Protein AF-A0A815RV58-F1 (afdb_monomer_lite)

InterPro domains:
  IPR036322 WD40-repeat-containing domain superfamily [SSF50978] (71-116)
  IPR045245 Pre-mRNA 3' end processing protein Pfs2-like [PTHR22836] (3-114)

Structure (mmCIF, N/CA/C/O backbone):
data_AF-A0A815RV58-F1
#
_entry.id   AF-A0A815RV58-F1
#
loop_
_atom_site.group_PDB
_atom_site.id
_atom_site.type_symbol
_atom_site.label_atom_id
_atom_site.label_alt_id
_atom_site.label_comp_id
_atom_site.label_asym_id
_atom_site.label_entity_id
_atom_site.label_seq_id
_atom_site.pdbx_PDB_ins_code
_atom_site.Cartn_x
_atom_site.Cartn_y
_atom_site.Cartn_z
_atom_site.occupancy
_atom_site.B_iso_or_equiv
_atom_site.auth_seq_id
_atom_site.auth_comp_id
_atom_site.auth_asym_id
_atom_site.auth_atom_id
_atom_site.pdbx_PDB_model_num
ATOM 1 N N . MET A 1 1 ? 13.977 -25.723 20.926 1.00 38.91 1 MET A N 1
ATOM 2 C CA . MET A 1 1 ? 13.107 -25.438 19.761 1.00 38.91 1 MET A CA 1
ATOM 3 C C . MET A 1 1 ? 13.666 -24.239 19.011 1.00 38.91 1 MET A C 1
ATOM 5 O O . MET A 1 1 ? 13.533 -23.124 19.500 1.00 38.91 1 MET A O 1
ATOM 9 N N . LEU A 1 2 ? 14.316 -24.444 17.861 1.00 48.97 2 LEU A N 1
ATOM 10 C CA . LEU A 1 2 ? 14.633 -23.336 16.959 1.00 48.97 2 LEU A CA 1
ATOM 11 C C . LEU A 1 2 ? 13.327 -22.865 16.320 1.00 48.97 2 LEU A C 1
ATOM 13 O O . LEU A 1 2 ? 12.663 -23.615 15.609 1.00 48.97 2 LEU A O 1
ATOM 17 N N . ARG A 1 3 ? 12.930 -21.632 16.620 1.00 55.25 3 ARG A N 1
ATOM 18 C CA . ARG A 1 3 ? 11.772 -21.004 15.994 1.00 55.25 3 ARG A CA 1
ATOM 19 C C . ARG A 1 3 ? 12.202 -20.568 14.597 1.00 55.25 3 ARG A C 1
ATOM 21 O O . ARG A 1 3 ? 12.856 -19.539 14.459 1.00 55.25 3 ARG A O 1
ATOM 28 N N . THR A 1 4 ? 11.875 -21.358 13.579 1.00 56.84 4 THR A N 1
ATOM 29 C CA . THR A 1 4 ? 12.127 -20.997 12.180 1.00 56.84 4 THR A CA 1
ATOM 30 C C . THR A 1 4 ? 11.521 -19.622 11.916 1.00 56.84 4 THR A C 1
ATOM 32 O O . THR A 1 4 ? 10.330 -19.396 12.160 1.00 56.84 4 THR A O 1
ATOM 35 N N . ALA A 1 5 ? 12.345 -18.667 11.490 1.00 60.31 5 ALA A N 1
ATOM 36 C CA . ALA A 1 5 ? 11.880 -17.330 11.167 1.00 60.31 5 ALA A CA 1
ATOM 37 C C . ALA A 1 5 ? 10.968 -17.424 9.937 1.00 60.31 5 ALA A C 1
ATOM 39 O O . ALA A 1 5 ? 11.431 -17.651 8.824 1.00 60.31 5 ALA A O 1
ATOM 40 N N . MET A 1 6 ? 9.655 -17.294 10.138 1.00 67.00 6 MET A N 1
ATOM 41 C CA . MET A 1 6 ? 8.719 -17.217 9.021 1.00 67.00 6 MET A CA 1
ATOM 42 C C . MET A 1 6 ? 8.979 -15.918 8.258 1.00 67.00 6 MET A C 1
ATOM 44 O O . MET A 1 6 ? 8.742 -14.828 8.790 1.00 67.00 6 MET A O 1
ATOM 48 N N . ALA A 1 7 ? 9.454 -16.039 7.018 1.00 69.31 7 ALA A N 1
ATOM 49 C CA . ALA A 1 7 ? 9.562 -14.912 6.105 1.00 69.31 7 ALA A CA 1
ATOM 50 C C . ALA A 1 7 ? 8.170 -14.296 5.908 1.00 69.31 7 ALA A C 1
ATOM 52 O O . ALA A 1 7 ? 7.200 -14.982 5.575 1.00 69.31 7 ALA A O 1
ATOM 53 N N . ARG A 1 8 ? 8.050 -12.993 6.173 1.00 76.81 8 ARG A N 1
ATOM 54 C CA . ARG A 1 8 ? 6.785 -12.273 6.009 1.00 76.81 8 ARG A CA 1
ATOM 55 C C . ARG A 1 8 ? 6.662 -11.816 4.564 1.00 76.81 8 ARG A C 1
ATOM 57 O O . ARG A 1 8 ? 7.621 -11.303 3.997 1.00 76.81 8 ARG A O 1
ATOM 64 N N . LYS A 1 9 ? 5.467 -11.973 3.989 1.00 84.94 9 LYS A N 1
ATOM 65 C CA . LYS A 1 9 ? 5.146 -11.383 2.686 1.00 84.94 9 LYS A CA 1
ATOM 66 C C . LYS A 1 9 ? 5.318 -9.865 2.782 1.00 84.94 9 LYS A C 1
ATOM 68 O O . LYS A 1 9 ? 4.778 -9.249 3.699 1.00 84.94 9 LYS A O 1
ATOM 73 N N . THR A 1 10 ? 6.061 -9.298 1.842 1.00 90.19 10 THR A N 1
ATOM 74 C CA . THR A 1 10 ? 6.302 -7.861 1.705 1.00 90.19 10 THR A CA 1
ATOM 75 C C . THR A 1 10 ? 5.992 -7.461 0.273 1.00 90.19 10 THR A C 1
ATOM 77 O O . THR A 1 10 ? 6.240 -8.241 -0.649 1.00 90.19 10 THR A O 1
ATOM 80 N N . VAL A 1 11 ? 5.420 -6.276 0.090 1.00 90.81 11 VAL A N 1
ATOM 81 C CA . VAL A 1 11 ? 5.221 -5.683 -1.232 1.00 90.81 11 VAL A CA 1
ATOM 82 C C . VAL A 1 11 ? 6.185 -4.524 -1.336 1.00 90.81 11 VAL A C 1
ATOM 84 O O . VAL A 1 11 ? 5.999 -3.507 -0.678 1.00 90.81 11 VAL A O 1
ATOM 87 N N . ASP A 1 12 ? 7.244 -4.718 -2.114 1.00 91.56 12 ASP A N 1
ATOM 88 C CA . ASP A 1 12 ? 8.239 -3.686 -2.370 1.00 91.56 12 ASP A CA 1
ATOM 89 C C . ASP A 1 12 ? 8.028 -3.108 -3.770 1.00 91.56 12 ASP A C 1
ATOM 91 O O . ASP A 1 12 ? 8.007 -3.843 -4.758 1.00 91.56 12 ASP A O 1
ATOM 95 N N . TYR A 1 13 ? 7.856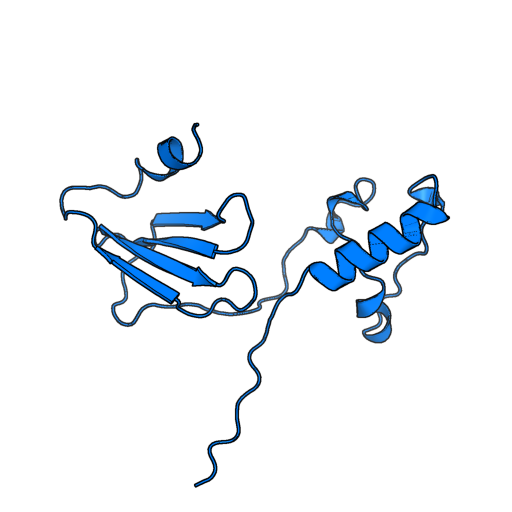 -1.791 -3.841 1.00 92.12 13 TYR A N 1
ATOM 96 C CA . TYR A 1 13 ? 7.719 -1.052 -5.092 1.00 92.12 13 TYR A CA 1
ATOM 97 C C . TYR A 1 13 ? 9.074 -0.586 -5.650 1.00 92.12 13 TYR A C 1
ATOM 99 O O . TYR A 1 13 ? 9.152 -0.223 -6.823 1.00 92.12 13 TYR A O 1
ATOM 107 N N . ASN A 1 14 ? 10.143 -0.592 -4.842 1.00 94.12 14 ASN A N 1
ATOM 108 C CA . ASN A 1 14 ? 11.483 -0.157 -5.242 1.00 94.12 14 ASN A CA 1
ATOM 109 C C . ASN A 1 14 ? 12.003 -0.852 -6.507 1.00 94.12 14 ASN A C 1
ATOM 111 O O . ASN A 1 14 ? 12.433 -0.130 -7.408 1.00 94.12 14 ASN A O 1
ATOM 115 N N . PRO A 1 15 ? 11.959 -2.197 -6.643 1.00 94.12 15 PRO A N 1
ATOM 116 C CA . PRO A 1 15 ? 12.451 -2.848 -7.856 1.00 94.12 15 PRO A CA 1
ATOM 117 C C . PRO A 1 15 ? 11.709 -2.368 -9.106 1.00 94.12 15 PRO A C 1
ATOM 119 O O . PRO A 1 15 ? 12.342 -2.139 -10.132 1.00 94.12 15 PRO A O 1
ATOM 122 N N . SER A 1 16 ? 10.400 -2.124 -9.011 1.00 92.94 16 SER A N 1
ATOM 123 C CA . SER A 1 16 ? 9.615 -1.618 -10.137 1.00 92.94 16 SER A CA 1
ATOM 124 C C . SER A 1 16 ? 10.013 -0.194 -10.527 1.00 92.94 16 SER A C 1
ATOM 126 O O . SER A 1 16 ? 10.126 0.117 -11.711 1.00 92.94 16 SER A O 1
ATOM 128 N N . ILE A 1 17 ? 10.256 0.679 -9.542 1.00 94.00 17 ILE A N 1
ATOM 129 C CA . ILE A 1 17 ? 10.721 2.051 -9.796 1.00 94.00 17 ILE A CA 1
ATOM 130 C C . ILE A 1 17 ? 12.114 2.035 -10.430 1.00 94.00 17 ILE A C 1
ATOM 132 O O . ILE A 1 17 ? 12.325 2.712 -11.432 1.00 94.00 17 ILE A O 1
ATOM 136 N N . ILE A 1 18 ? 13.046 1.244 -9.892 1.00 94.88 18 ILE A N 1
ATOM 137 C CA . ILE A 1 18 ? 14.398 1.102 -10.451 1.00 94.88 18 ILE A CA 1
ATOM 138 C C . ILE A 1 18 ? 14.308 0.619 -11.898 1.00 94.88 18 ILE A C 1
ATOM 140 O O . ILE A 1 18 ? 14.894 1.231 -12.786 1.00 94.88 18 ILE A O 1
ATOM 144 N N . ARG A 1 19 ? 13.491 -0.407 -12.158 1.00 93.00 19 ARG A N 1
ATOM 145 C CA . ARG A 1 19 ? 13.275 -0.935 -13.506 1.00 93.00 19 ARG A CA 1
ATOM 146 C C . ARG A 1 19 ? 12.742 0.120 -14.472 1.00 93.00 19 ARG A C 1
ATOM 148 O O . ARG A 1 19 ? 13.142 0.162 -15.632 1.00 93.00 19 ARG A O 1
ATOM 155 N N . HIS A 1 20 ? 11.842 0.981 -14.007 1.00 91.81 20 HIS A N 1
ATOM 156 C CA . HIS A 1 20 ? 11.331 2.088 -14.806 1.00 91.81 20 HIS A CA 1
ATOM 157 C C . HIS A 1 20 ? 12.404 3.136 -15.118 1.00 91.81 20 HIS A C 1
ATOM 159 O O . HIS A 1 20 ? 12.475 3.596 -16.254 1.00 91.81 20 HIS A O 1
ATOM 165 N N . LEU A 1 21 ? 13.257 3.471 -14.146 1.00 92.44 21 LEU A N 1
ATOM 166 C CA . LEU A 1 21 ? 14.378 4.395 -14.341 1.00 92.44 21 LEU A CA 1
ATOM 167 C C . LEU A 1 21 ? 15.445 3.827 -15.288 1.00 92.44 21 LEU A C 1
ATOM 169 O O . LEU A 1 21 ? 16.013 4.568 -16.079 1.00 92.44 21 LEU A O 1
ATOM 173 N N . GLU A 1 22 ? 15.704 2.519 -15.250 1.00 92.12 22 GLU A N 1
ATOM 174 C CA . GLU A 1 22 ? 16.574 1.855 -16.231 1.00 92.12 22 GLU A CA 1
ATOM 175 C C . GLU A 1 22 ? 15.985 1.944 -17.642 1.00 92.12 22 GLU A C 1
ATOM 177 O O . GLU A 1 22 ? 16.678 2.260 -18.609 1.00 92.12 22 GLU A O 1
ATOM 182 N N . ASN A 1 23 ? 14.684 1.674 -17.759 1.00 89.75 23 ASN A N 1
ATOM 183 C CA . ASN A 1 23 ? 13.986 1.687 -19.034 1.00 89.75 23 ASN A CA 1
ATOM 184 C C . ASN A 1 23 ? 13.901 3.097 -19.634 1.00 89.75 23 ASN A C 1
ATOM 186 O O . ASN A 1 23 ? 14.018 3.224 -20.851 1.00 89.75 23 ASN A O 1
ATOM 190 N N . SER A 1 24 ? 13.742 4.144 -18.819 1.00 86.19 24 SER A N 1
ATOM 191 C CA . SER A 1 24 ? 13.591 5.528 -19.295 1.00 86.19 24 SER A CA 1
ATOM 192 C C . SER A 1 24 ? 14.830 6.078 -20.008 1.00 86.19 24 SER A C 1
ATOM 194 O O . SER A 1 24 ? 14.720 7.038 -20.766 1.00 86.19 24 SER A O 1
ATOM 196 N N . ILE A 1 25 ? 15.997 5.450 -19.830 1.00 87.75 25 ILE A N 1
ATOM 197 C CA . ILE A 1 25 ? 17.223 5.796 -20.562 1.00 87.75 25 ILE A CA 1
ATOM 198 C C . ILE A 1 25 ? 17.069 5.484 -22.059 1.00 87.75 25 ILE A C 1
ATOM 200 O O . ILE A 1 25 ? 17.549 6.234 -22.908 1.00 87.75 25 ILE A O 1
ATOM 204 N N . CYS A 1 26 ? 16.398 4.377 -22.390 1.00 81.00 26 CYS A N 1
ATOM 205 C CA . CYS A 1 26 ? 16.321 3.851 -23.756 1.00 81.00 26 CYS A CA 1
ATOM 206 C C . CYS A 1 26 ? 14.908 3.900 -24.359 1.00 81.00 26 CYS A C 1
ATOM 208 O O . CYS A 1 26 ? 14.769 3.843 -25.579 1.00 81.00 26 CYS A O 1
ATOM 210 N N . GLN A 1 27 ? 13.865 3.989 -23.533 1.00 83.06 27 GLN A N 1
ATOM 211 C CA . GLN A 1 27 ? 12.469 4.073 -23.958 1.00 83.06 27 GLN A CA 1
ATOM 212 C C . GLN A 1 27 ? 12.032 5.534 -23.953 1.00 83.06 27 GLN A C 1
ATOM 214 O O . GLN A 1 27 ? 11.996 6.172 -22.902 1.00 83.06 27 GLN A O 1
ATOM 219 N N . ARG A 1 28 ? 11.693 6.066 -25.133 1.00 77.75 28 ARG A N 1
ATOM 220 C CA . ARG A 1 28 ? 11.189 7.440 -25.266 1.00 77.75 28 ARG A CA 1
ATOM 221 C C . ARG A 1 28 ? 9.679 7.496 -25.083 1.00 77.75 28 ARG A C 1
ATOM 223 O O . ARG A 1 28 ? 9.175 8.467 -24.533 1.00 77.75 28 ARG A O 1
ATOM 230 N N . ASN A 1 29 ? 8.976 6.452 -25.521 1.00 74.94 29 ASN A N 1
ATOM 231 C CA . ASN A 1 29 ? 7.524 6.351 -25.446 1.00 74.94 29 ASN A CA 1
ATOM 232 C C . ASN A 1 29 ? 7.075 5.003 -24.872 1.00 74.94 29 ASN A C 1
ATOM 234 O O . ASN A 1 29 ? 7.794 4.009 -24.931 1.00 74.94 29 ASN A O 1
ATOM 238 N N . LEU A 1 30 ? 5.823 4.948 -24.404 1.00 71.44 30 LEU A N 1
ATOM 239 C CA . LEU A 1 30 ? 5.182 3.722 -23.899 1.00 71.44 30 LEU A CA 1
ATOM 240 C C . LEU A 1 30 ? 5.128 2.586 -24.936 1.00 71.44 30 LEU A C 1
ATOM 242 O O . LEU A 1 30 ? 5.072 1.416 -24.572 1.00 71.44 30 LEU A O 1
ATOM 246 N N . ILE A 1 31 ? 5.165 2.933 -26.223 1.00 75.44 31 ILE A N 1
ATOM 247 C CA . ILE A 1 31 ? 5.143 1.991 -27.352 1.00 75.44 31 ILE A CA 1
ATOM 248 C C . ILE A 1 31 ? 6.480 1.240 -27.477 1.00 75.44 31 ILE A C 1
ATOM 250 O O . ILE A 1 31 ? 6.499 0.095 -27.916 1.00 75.44 31 ILE A O 1
ATOM 254 N N . ASP A 1 32 ? 7.584 1.847 -27.028 1.00 77.44 32 ASP A N 1
ATOM 255 C CA . ASP A 1 32 ? 8.917 1.225 -27.023 1.00 77.44 32 ASP A CA 1
ATOM 256 C C . ASP A 1 32 ? 9.071 0.205 -25.873 1.00 77.44 32 ASP A C 1
ATOM 258 O O . ASP A 1 32 ? 10.093 -0.480 -25.744 1.00 77.44 32 ASP A O 1
ATOM 262 N N . GLY A 1 33 ? 8.057 0.125 -25.003 1.00 76.12 33 GLY A N 1
ATOM 263 C CA . GLY A 1 33 ? 7.986 -0.783 -23.873 1.00 76.12 33 GLY A CA 1
ATOM 264 C C . GLY A 1 33 ? 7.922 -2.243 -24.311 1.00 76.12 33 GLY A C 1
ATOM 265 O O . GLY A 1 33 ? 7.155 -2.629 -25.192 1.00 76.12 33 GLY A O 1
ATOM 266 N N . ARG A 1 34 ? 8.705 -3.102 -23.652 1.00 80.25 34 ARG A N 1
ATOM 267 C CA . ARG A 1 34 ? 8.571 -4.552 -23.829 1.00 80.25 34 ARG A CA 1
ATOM 268 C C . ARG A 1 34 ? 7.301 -5.030 -23.130 1.00 80.25 34 ARG A C 1
ATOM 270 O O . ARG A 1 34 ? 7.094 -4.717 -21.961 1.00 80.25 34 ARG A O 1
ATOM 277 N N . SER A 1 35 ? 6.500 -5.831 -23.827 1.00 85.31 35 SER A N 1
ATOM 278 C CA . SER A 1 35 ? 5.339 -6.495 -23.231 1.00 85.31 35 SER A CA 1
ATOM 279 C C . SER A 1 35 ? 5.776 -7.461 -22.122 1.00 85.31 35 SER A C 1
ATOM 281 O O . SER A 1 35 ? 6.732 -8.227 -22.292 1.00 85.31 35 SER A O 1
ATOM 283 N N . LEU A 1 36 ? 5.080 -7.413 -20.985 1.00 89.00 36 LEU A N 1
ATOM 284 C CA . LEU A 1 36 ? 5.279 -8.343 -19.878 1.00 89.00 36 LEU A CA 1
ATOM 285 C C . LEU A 1 36 ? 4.629 -9.683 -20.214 1.00 89.00 36 LEU A C 1
ATOM 287 O O . LEU A 1 36 ? 3.432 -9.748 -20.484 1.00 89.00 36 LEU A O 1
ATOM 291 N N . GLN A 1 37 ? 5.417 -10.755 -20.179 1.00 93.12 37 GLN A N 1
ATOM 292 C CA . GLN A 1 37 ? 4.880 -12.099 -20.354 1.00 93.12 37 GLN A CA 1
ATOM 293 C C . GLN A 1 37 ? 4.193 -12.567 -19.064 1.00 93.12 37 GLN A C 1
ATOM 295 O O . GLN A 1 37 ? 4.652 -12.219 -17.971 1.00 93.12 37 GLN A O 1
ATOM 300 N N . PRO A 1 38 ? 3.121 -13.372 -19.163 1.00 92.25 38 PRO A N 1
ATOM 301 C CA . PRO A 1 38 ? 2.382 -13.891 -18.016 1.00 92.25 38 PRO A CA 1
ATOM 302 C C . PRO A 1 38 ? 3.125 -15.064 -17.351 1.00 92.25 38 PRO A C 1
ATOM 304 O O . PRO A 1 38 ? 2.598 -16.165 -17.225 1.00 92.25 38 PRO A O 1
ATOM 307 N N . ASP A 1 39 ? 4.365 -14.830 -16.929 1.00 94.56 39 ASP A N 1
ATOM 308 C CA . ASP A 1 39 ? 5.226 -15.805 -16.262 1.00 94.56 39 ASP A CA 1
ATOM 309 C C . ASP A 1 39 ? 5.859 -15.169 -15.011 1.00 94.56 39 ASP A C 1
ATOM 311 O O . ASP A 1 39 ? 6.171 -13.976 -14.978 1.00 94.56 39 ASP A O 1
ATOM 315 N N . VAL A 1 40 ? 6.056 -15.965 -13.956 1.00 91.44 40 VAL A N 1
ATOM 316 C CA . VAL A 1 40 ? 6.667 -15.527 -12.693 1.00 91.44 40 VAL A CA 1
ATOM 317 C C . VAL A 1 40 ? 8.069 -14.949 -12.888 1.00 91.44 40 VAL A C 1
ATOM 319 O O . VAL A 1 40 ? 8.465 -14.048 -12.149 1.00 91.44 40 VAL A O 1
ATOM 322 N N . LEU A 1 41 ? 8.804 -15.407 -13.903 1.00 93.81 41 LEU A N 1
ATOM 323 C CA . LEU A 1 41 ? 10.142 -14.905 -14.222 1.00 93.81 41 LEU A CA 1
ATOM 324 C C . LEU A 1 41 ? 10.133 -13.416 -14.604 1.00 93.81 41 LEU A C 1
ATOM 326 O O . LEU A 1 41 ? 11.120 -12.713 -14.393 1.00 93.81 41 LEU A O 1
ATOM 330 N N . TYR A 1 42 ? 9.000 -12.907 -15.092 1.00 92.75 42 TYR A N 1
ATOM 331 C CA . TYR A 1 42 ? 8.840 -11.517 -15.515 1.00 92.75 42 TYR A CA 1
ATOM 332 C C . TYR A 1 42 ? 8.466 -10.575 -14.365 1.00 92.75 42 TYR A C 1
ATOM 334 O O . TYR A 1 42 ? 8.320 -9.374 -14.587 1.00 92.75 42 TYR A O 1
ATOM 342 N N . ILE A 1 43 ? 8.387 -11.064 -13.120 1.00 91.94 43 ILE A N 1
ATOM 343 C CA . ILE A 1 43 ? 8.112 -10.218 -11.949 1.00 91.94 43 ILE A CA 1
ATOM 344 C C . ILE A 1 43 ? 9.158 -9.104 -11.772 1.00 91.94 43 ILE A C 1
ATOM 346 O O . ILE A 1 43 ? 8.825 -8.006 -11.341 1.00 91.94 43 ILE A O 1
ATOM 350 N N . LEU A 1 44 ? 10.411 -9.355 -12.168 1.00 91.31 44 LEU A N 1
ATOM 351 C CA . LEU A 1 44 ? 11.504 -8.374 -12.128 1.00 91.31 44 LEU A CA 1
ATOM 352 C C . LEU A 1 44 ? 11.383 -7.292 -13.211 1.00 91.31 44 LEU A C 1
ATOM 354 O O . LEU A 1 44 ? 12.099 -6.295 -13.180 1.00 91.31 44 LEU A O 1
ATOM 358 N N . HIS A 1 45 ? 10.508 -7.496 -14.194 1.00 91.56 45 HIS A N 1
ATOM 359 C CA . HIS A 1 45 ? 10.266 -6.549 -15.275 1.00 91.56 45 HIS A CA 1
ATOM 360 C C . HIS A 1 45 ? 9.057 -5.649 -15.022 1.00 91.56 45 HIS A C 1
ATOM 362 O O . HIS A 1 45 ? 8.821 -4.746 -15.824 1.00 91.56 45 HIS A O 1
ATOM 368 N N . LEU A 1 46 ? 8.332 -5.854 -13.916 1.00 91.56 46 LEU A N 1
ATOM 369 C CA . LEU A 1 46 ? 7.246 -4.974 -13.501 1.00 91.56 46 LEU A CA 1
ATOM 370 C C . LEU A 1 46 ? 7.733 -3.527 -13.404 1.00 91.56 46 LEU A C 1
ATOM 372 O O . LEU A 1 46 ? 8.808 -3.238 -12.888 1.00 91.56 46 LEU A O 1
ATOM 376 N N . ILE A 1 47 ? 6.897 -2.618 -13.882 1.00 91.88 47 ILE A N 1
ATOM 377 C CA . ILE A 1 47 ? 7.084 -1.169 -13.815 1.00 91.88 47 ILE A CA 1
ATOM 378 C C . ILE A 1 47 ? 5.911 -0.572 -13.023 1.00 91.88 47 ILE A C 1
ATOM 380 O O . ILE A 1 47 ? 4.875 -1.228 -12.879 1.00 91.88 47 ILE A O 1
ATOM 384 N N . PRO A 1 48 ? 6.056 0.623 -12.427 1.00 91.75 48 PRO A N 1
ATOM 385 C CA . PRO A 1 48 ? 4.996 1.198 -11.621 1.00 91.75 48 PRO A CA 1
ATOM 386 C C . PRO A 1 48 ? 3.801 1.597 -12.504 1.00 91.75 48 PRO A C 1
ATOM 388 O O . PRO A 1 48 ? 3.996 1.967 -13.661 1.00 91.75 48 PRO A O 1
ATOM 391 N N . PRO A 1 49 ? 2.580 1.628 -11.943 1.00 89.50 49 PRO A N 1
ATOM 392 C CA . PRO A 1 49 ? 1.360 2.086 -12.613 1.00 89.50 49 PRO A CA 1
ATOM 393 C C . PRO A 1 49 ? 1.477 3.375 -13.435 1.00 89.50 49 PRO A C 1
ATOM 395 O O . PRO A 1 49 ? 0.937 3.472 -14.532 1.00 89.50 49 PRO A O 1
ATOM 398 N N . HIS A 1 50 ? 2.221 4.364 -12.930 1.00 87.38 50 HIS A N 1
ATOM 399 C CA . HIS A 1 50 ? 2.425 5.643 -13.616 1.00 87.38 50 HIS A CA 1
ATOM 400 C C . HIS A 1 50 ? 3.161 5.492 -14.961 1.00 87.38 50 HIS A C 1
ATOM 402 O O . HIS A 1 50 ? 3.027 6.330 -15.845 1.00 87.38 50 HIS A O 1
ATOM 408 N N . ALA A 1 51 ? 3.930 4.419 -15.138 1.00 87.25 51 ALA A N 1
ATOM 409 C CA . ALA A 1 51 ? 4.617 4.109 -16.385 1.00 87.25 51 ALA A CA 1
ATOM 410 C C . ALA A 1 51 ? 3.744 3.318 -17.379 1.00 87.25 51 ALA A C 1
ATOM 412 O O . ALA A 1 51 ? 4.215 3.008 -18.463 1.00 87.25 51 ALA A O 1
ATOM 413 N N . LEU A 1 52 ? 2.500 2.975 -17.027 1.00 84.31 52 LEU A N 1
ATOM 414 C CA . LEU A 1 52 ? 1.581 2.139 -17.814 1.00 84.31 52 LEU A CA 1
ATOM 415 C C . LEU A 1 52 ? 0.241 2.850 -18.066 1.00 84.31 52 LEU A C 1
ATOM 417 O O . LEU A 1 52 ? -0.811 2.222 -18.108 1.00 84.31 52 LEU A O 1
ATOM 421 N N . LEU A 1 53 ? 0.251 4.174 -18.263 1.00 84.38 53 LEU A N 1
ATOM 422 C CA . LEU A 1 53 ? -0.981 4.966 -18.439 1.00 84.38 53 LEU A CA 1
ATOM 423 C C . LEU A 1 53 ? -1.853 4.516 -19.625 1.00 84.38 53 LEU A C 1
ATOM 425 O O . LEU A 1 53 ? -3.058 4.753 -19.619 1.00 84.38 53 LEU A O 1
ATOM 429 N N . SER A 1 54 ? -1.269 3.852 -20.627 1.00 85.88 54 SER A N 1
ATOM 430 C CA . SER A 1 54 ? -2.007 3.256 -21.747 1.00 85.88 54 SER A CA 1
ATOM 431 C C . SER A 1 54 ? -2.815 2.013 -21.355 1.00 85.88 54 SER A C 1
ATOM 433 O O . SER A 1 54 ? -3.769 1.675 -22.052 1.00 85.88 54 SER A O 1
ATOM 435 N N . ASN A 1 55 ? -2.450 1.338 -20.261 1.00 86.50 55 ASN A N 1
ATOM 436 C CA . ASN A 1 55 ? -3.040 0.083 -19.815 1.00 86.50 55 ASN A CA 1
ATOM 437 C C . ASN A 1 55 ? -3.446 0.138 -18.325 1.00 86.50 55 ASN A C 1
ATOM 439 O O . ASN A 1 55 ? -2.751 -0.394 -17.457 1.00 86.50 55 ASN A O 1
ATOM 443 N N . PRO A 1 56 ? -4.595 0.750 -17.986 1.00 87.06 56 PRO A N 1
ATOM 444 C CA . PRO A 1 56 ? -5.004 0.946 -16.591 1.00 87.06 56 PRO A CA 1
ATOM 445 C C . PRO A 1 56 ? -5.347 -0.358 -15.847 1.00 87.06 56 PRO A C 1
ATOM 447 O O . PRO A 1 56 ? -5.424 -0.357 -14.617 1.00 87.06 56 PRO A O 1
ATOM 450 N N . VAL A 1 57 ? -5.538 -1.477 -16.559 1.00 90.69 57 VAL A N 1
ATOM 451 C CA . VAL A 1 57 ? -5.859 -2.787 -15.957 1.00 90.69 57 VAL A CA 1
ATOM 452 C C . VAL A 1 57 ? -4.747 -3.304 -15.040 1.00 90.69 57 VAL A C 1
ATOM 454 O O . VAL A 1 57 ? -5.027 -4.068 -14.120 1.00 90.69 57 VAL A O 1
ATOM 457 N N . ASP A 1 58 ? -3.509 -2.838 -15.220 1.00 87.19 58 ASP A N 1
ATOM 458 C CA . ASP A 1 58 ? -2.366 -3.237 -14.391 1.00 87.19 58 ASP A CA 1
ATOM 459 C C . ASP A 1 58 ? -2.489 -2.744 -12.937 1.00 87.19 58 ASP A C 1
ATOM 461 O O . ASP A 1 58 ? -1.858 -3.283 -12.028 1.00 87.19 58 ASP A O 1
ATOM 465 N N . CYS A 1 59 ? -3.353 -1.754 -12.684 1.00 90.56 59 CYS A N 1
ATOM 466 C CA . CYS A 1 59 ? -3.620 -1.216 -11.346 1.00 90.56 59 CYS A CA 1
ATOM 467 C C . CYS A 1 59 ? -4.675 -2.013 -10.565 1.00 90.56 59 CYS A C 1
ATOM 469 O O . CYS A 1 59 ? -5.005 -1.664 -9.428 1.00 90.56 59 CYS A O 1
ATOM 471 N N . VAL A 1 60 ? -5.247 -3.062 -11.158 1.00 93.81 60 VAL A N 1
ATOM 472 C CA . VAL A 1 60 ? -6.330 -3.834 -10.548 1.00 93.81 60 VAL A CA 1
ATOM 473 C C . VAL A 1 60 ? -5.765 -4.778 -9.478 1.00 93.81 60 VAL A C 1
ATOM 475 O O . VAL A 1 60 ? -5.285 -5.878 -9.750 1.00 93.81 60 VAL A O 1
ATOM 478 N N . MET A 1 61 ? -5.837 -4.351 -8.214 1.00 91.19 61 MET A N 1
ATOM 479 C CA . MET A 1 61 ? -5.373 -5.129 -7.059 1.00 91.19 61 MET A CA 1
ATOM 480 C C . MET A 1 61 ? -6.362 -6.240 -6.658 1.00 91.19 61 MET A C 1
ATOM 482 O O . MET A 1 61 ? -7.175 -6.066 -5.754 1.00 91.19 61 MET A O 1
ATOM 486 N N . THR A 1 62 ? -6.262 -7.419 -7.280 1.00 94.19 62 THR A N 1
ATOM 487 C CA . THR A 1 62 ? -7.029 -8.634 -6.898 1.00 94.19 62 THR A CA 1
ATOM 488 C C . THR A 1 62 ? -6.242 -9.610 -6.023 1.00 94.19 62 THR A C 1
ATOM 490 O O . THR A 1 62 ? -6.817 -10.479 -5.366 1.00 94.19 62 THR A O 1
ATOM 493 N N . LYS A 1 63 ? -4.911 -9.479 -5.978 1.00 91.44 63 LYS A N 1
ATOM 494 C CA . LYS A 1 63 ? -4.038 -10.369 -5.208 1.00 91.44 63 LYS A CA 1
ATOM 495 C C . LYS A 1 63 ? -4.049 -9.999 -3.725 1.00 91.44 63 LYS A C 1
ATOM 497 O O . LYS A 1 63 ? -3.468 -8.997 -3.313 1.00 91.44 63 LYS A O 1
ATOM 502 N N . PHE A 1 64 ? -4.638 -10.861 -2.902 1.00 93.00 64 PHE A N 1
ATOM 503 C CA . PHE A 1 64 ? -4.602 -10.710 -1.449 1.00 93.00 64 PHE A CA 1
ATOM 504 C C . PHE A 1 64 ? -3.185 -10.923 -0.886 1.00 93.00 64 PHE A C 1
ATOM 506 O O . PHE A 1 64 ? -2.546 -11.953 -1.120 1.00 93.00 64 PHE A O 1
ATOM 513 N N . ILE A 1 65 ? -2.703 -9.954 -0.102 1.00 90.75 65 ILE A N 1
ATOM 514 C CA . ILE A 1 65 ? -1.367 -9.983 0.512 1.00 90.75 65 ILE A CA 1
ATOM 515 C C . ILE A 1 65 ? -1.453 -10.409 1.977 1.00 90.75 65 ILE A C 1
ATOM 517 O O . ILE A 1 65 ? -0.820 -11.391 2.380 1.00 90.75 65 ILE A O 1
ATOM 521 N N . ARG A 1 66 ? -2.208 -9.652 2.783 1.00 90.06 66 ARG A N 1
ATOM 522 C CA . ARG A 1 66 ? -2.232 -9.800 4.239 1.00 90.06 66 ARG A CA 1
ATOM 523 C C . ARG A 1 66 ? -3.523 -9.257 4.845 1.00 90.06 66 ARG A C 1
ATOM 525 O O . ARG A 1 66 ? -4.010 -8.212 4.436 1.00 90.06 66 ARG A O 1
ATOM 532 N N . SER A 1 67 ? -3.998 -9.936 5.887 1.00 91.50 67 SER A N 1
ATOM 533 C CA . SER A 1 67 ? -4.981 -9.397 6.828 1.00 91.50 67 SER A CA 1
ATOM 534 C C . SER A 1 67 ? -4.246 -8.846 8.049 1.00 91.50 67 SER A C 1
ATOM 536 O O . SER A 1 67 ? -3.477 -9.567 8.692 1.00 91.50 67 SER A O 1
ATOM 538 N N .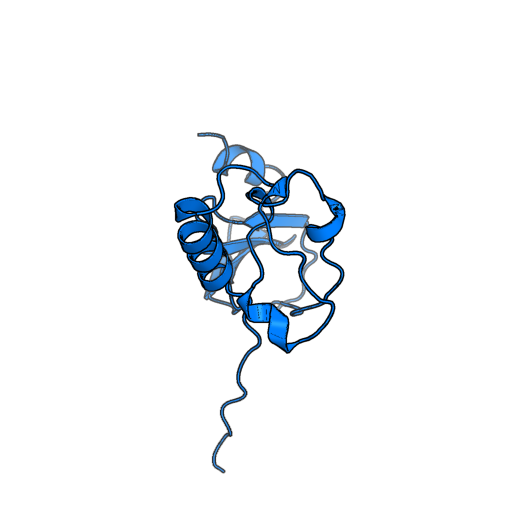 ALA A 1 68 ? -4.456 -7.568 8.353 1.00 90.00 68 ALA A N 1
ATOM 539 C CA . ALA A 1 68 ? -3.912 -6.887 9.519 1.00 90.00 68 ALA A CA 1
ATOM 540 C C . ALA A 1 68 ? -5.046 -6.618 10.515 1.00 90.00 68 ALA A C 1
ATOM 542 O O . ALA A 1 68 ? -6.081 -6.068 10.150 1.00 90.00 68 ALA A O 1
ATOM 543 N N . SER A 1 69 ? -4.874 -7.042 11.767 1.00 90.81 69 SER A N 1
ATOM 544 C CA . SER A 1 69 ? -5.896 -6.903 12.806 1.00 90.81 69 SER A CA 1
ATOM 545 C C . SER A 1 69 ? -5.268 -6.571 14.150 1.00 90.81 69 SER A C 1
ATOM 547 O O . SER A 1 69 ? -4.232 -7.138 14.507 1.00 90.81 69 SER A O 1
ATOM 549 N N . ASN A 1 70 ? -5.930 -5.707 14.913 1.00 88.25 70 ASN A N 1
ATOM 550 C CA . ASN A 1 70 ? -5.533 -5.370 16.274 1.00 88.25 70 ASN A CA 1
ATOM 551 C C . ASN A 1 70 ? -5.887 -6.474 17.273 1.00 88.25 70 ASN A C 1
ATOM 553 O O . ASN A 1 70 ? -6.714 -7.347 16.998 1.00 88.25 70 ASN A O 1
ATOM 557 N N . LYS A 1 71 ? -5.256 -6.408 18.454 1.00 86.81 71 LYS A N 1
ATOM 558 C CA . LYS A 1 71 ? -5.571 -7.295 19.586 1.00 86.81 71 LYS A CA 1
ATOM 559 C C . LYS A 1 71 ? -7.029 -7.139 20.015 1.00 86.81 71 LYS A C 1
ATOM 561 O O . LYS A 1 71 ? -7.731 -8.133 20.167 1.00 86.81 71 LYS A O 1
ATOM 566 N N . VAL A 1 72 ? -7.477 -5.896 20.177 1.00 85.88 72 VAL A N 1
ATOM 567 C CA . VAL A 1 72 ? -8.884 -5.565 20.404 1.00 85.88 72 VAL A CA 1
ATOM 568 C C . VAL A 1 72 ? -9.528 -5.330 19.045 1.00 85.88 72 VAL A C 1
ATOM 570 O O . VAL A 1 72 ? -9.047 -4.521 18.250 1.00 85.88 72 VAL A O 1
ATOM 573 N N . ARG A 1 73 ? -10.595 -6.073 18.750 1.00 85.94 73 ARG A N 1
ATOM 574 C CA . ARG A 1 73 ? -11.326 -5.920 17.493 1.00 85.94 73 ARG A CA 1
ATOM 575 C C . ARG A 1 73 ? -12.362 -4.819 17.643 1.00 85.94 73 ARG A C 1
ATOM 577 O O . ARG A 1 73 ? -13.318 -4.958 18.398 1.00 85.94 73 ARG A O 1
ATOM 584 N N . CYS A 1 74 ? -12.181 -3.761 16.869 1.00 87.19 74 CYS A N 1
ATOM 585 C CA . CYS A 1 74 ? -13.151 -2.693 16.691 1.00 87.19 74 CYS A CA 1
ATOM 586 C C . CYS A 1 74 ? -13.346 -2.459 15.187 1.00 87.19 74 CYS A C 1
ATOM 588 O O . CYS A 1 74 ? -12.399 -2.664 14.421 1.00 87.19 74 CYS A O 1
ATOM 590 N N . PRO A 1 75 ? -14.544 -2.051 14.736 1.00 89.62 75 PRO A N 1
ATOM 591 C CA . PRO A 1 75 ? -14.757 -1.694 13.341 1.00 89.62 75 PRO A CA 1
ATOM 592 C C . PRO A 1 75 ? -13.860 -0.513 12.943 1.00 89.62 75 PRO A C 1
ATOM 594 O O . PRO A 1 75 ? -13.747 0.476 13.671 1.00 89.62 75 PRO A O 1
ATOM 597 N N . ILE A 1 76 ? -13.216 -0.640 11.783 1.00 89.75 76 ILE A N 1
ATOM 598 C CA . ILE A 1 76 ? -12.373 0.397 11.181 1.00 89.75 76 ILE A CA 1
ATOM 599 C C . ILE A 1 76 ? -13.255 1.261 10.282 1.00 89.75 76 ILE A C 1
ATOM 601 O O . ILE A 1 76 ? -13.953 0.735 9.418 1.00 89.75 76 ILE A O 1
ATOM 605 N N . PHE A 1 77 ? -13.232 2.577 10.482 1.00 88.75 77 PHE A N 1
ATOM 606 C CA . PHE A 1 77 ? -14.046 3.518 9.703 1.00 88.75 77 PHE A CA 1
ATOM 607 C C . PHE A 1 77 ? -13.265 4.242 8.611 1.00 88.75 77 PHE A C 1
ATOM 609 O O . PHE A 1 77 ? -13.863 4.755 7.669 1.00 88.75 77 PHE A O 1
ATOM 616 N N . CYS A 1 78 ? -11.947 4.314 8.746 1.00 86.62 78 CYS A N 1
ATOM 617 C CA . CYS A 1 78 ? -11.092 5.094 7.867 1.00 86.62 78 CYS A CA 1
ATOM 618 C C . CYS A 1 78 ? -9.703 4.469 7.777 1.00 86.62 78 CYS A C 1
ATOM 620 O O . CYS A 1 78 ? -9.190 3.890 8.738 1.00 86.62 78 CYS A O 1
ATOM 622 N N . VAL A 1 79 ? -9.111 4.587 6.591 1.00 90.00 79 VAL A N 1
ATOM 623 C CA . VAL A 1 79 ? -7.788 4.070 6.250 1.00 90.00 79 VAL A CA 1
ATOM 624 C C . VAL A 1 79 ? -7.110 5.092 5.346 1.00 90.00 79 VAL A C 1
ATOM 626 O O . VAL A 1 79 ? -7.739 5.588 4.416 1.00 90.00 79 VAL A O 1
ATOM 629 N N . CYS A 1 80 ? -5.842 5.403 5.601 1.00 90.50 80 CYS A N 1
ATOM 630 C CA . CYS A 1 80 ? -5.055 6.300 4.760 1.00 90.50 80 CYS A CA 1
ATOM 631 C C . CYS A 1 80 ? -3.584 5.900 4.756 1.00 90.50 80 CYS A C 1
ATOM 633 O O . CYS A 1 80 ? -3.045 5.501 5.785 1.00 90.50 80 CYS A O 1
ATOM 635 N N . LEU A 1 81 ? -2.920 6.038 3.612 1.00 90.25 81 LEU A N 1
ATOM 636 C CA . LEU A 1 81 ? -1.462 5.974 3.537 1.00 90.25 81 LEU A CA 1
ATOM 637 C C . LEU A 1 81 ? -0.873 7.347 3.859 1.00 90.25 81 LEU A C 1
ATOM 639 O O . LEU A 1 81 ? -1.456 8.375 3.524 1.00 90.2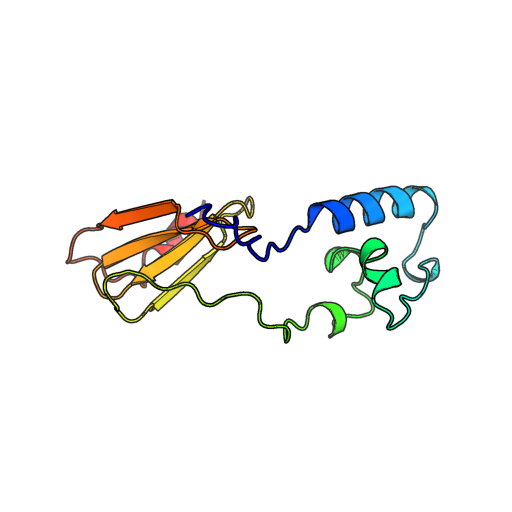5 81 LEU A O 1
ATOM 643 N N . THR A 1 82 ? 0.292 7.379 4.497 1.00 90.38 82 THR A N 1
ATOM 644 C CA . THR A 1 82 ? 1.057 8.622 4.608 1.00 90.38 82 THR A CA 1
ATOM 645 C C . THR A 1 82 ? 1.474 9.097 3.210 1.00 90.38 82 THR A C 1
ATOM 647 O O . THR A 1 82 ? 1.738 8.251 2.355 1.00 90.38 82 THR A O 1
ATOM 650 N N . PRO A 1 83 ? 1.609 10.413 2.954 1.00 88.31 83 PRO A N 1
ATOM 651 C CA . PRO A 1 83 ? 1.986 10.926 1.628 1.00 88.31 83 PRO A CA 1
ATOM 652 C C . PRO A 1 83 ? 3.304 10.352 1.088 1.00 88.31 83 PRO A C 1
ATOM 654 O O . PRO A 1 83 ? 3.487 10.193 -0.111 1.00 88.31 83 PRO A O 1
ATOM 657 N N . ASN A 1 84 ? 4.220 9.983 1.987 1.00 88.38 84 ASN A N 1
ATOM 658 C CA . ASN A 1 84 ? 5.486 9.331 1.648 1.00 88.38 84 ASN A CA 1
ATOM 659 C C . ASN A 1 84 ? 5.393 7.798 1.475 1.00 88.38 84 ASN A C 1
ATOM 661 O O . ASN A 1 84 ? 6.424 7.153 1.309 1.00 88.38 84 ASN A O 1
ATOM 665 N N . GLY A 1 85 ? 4.210 7.196 1.623 1.00 88.06 85 GLY A N 1
ATOM 666 C CA . GLY A 1 85 ? 3.963 5.755 1.492 1.00 88.06 85 GLY A CA 1
ATOM 667 C C . GLY A 1 85 ? 4.560 4.862 2.588 1.00 88.06 85 GLY A C 1
ATOM 668 O O . GLY A 1 85 ? 4.401 3.646 2.537 1.00 88.06 85 GLY A O 1
ATOM 669 N N . ARG A 1 86 ? 5.242 5.419 3.600 1.00 91.50 86 ARG A N 1
ATOM 670 C CA . ARG A 1 86 ? 5.953 4.620 4.617 1.00 91.50 86 ARG A CA 1
ATOM 671 C C . ARG A 1 86 ? 5.027 3.921 5.605 1.00 91.50 86 ARG A C 1
ATOM 673 O O . ARG A 1 86 ? 5.406 2.886 6.154 1.00 91.50 86 ARG A O 1
ATOM 680 N N . ARG A 1 87 ? 3.853 4.492 5.876 1.00 92.62 87 ARG A N 1
ATOM 681 C CA . ARG A 1 87 ? 2.923 3.997 6.892 1.00 92.62 87 ARG A CA 1
ATOM 682 C C . ARG A 1 87 ? 1.490 4.017 6.388 1.00 92.62 87 ARG A C 1
ATOM 684 O O . ARG A 1 87 ? 1.087 4.915 5.659 1.00 92.62 87 ARG A O 1
ATOM 691 N N . LEU A 1 88 ? 0.715 3.046 6.846 1.00 92.38 88 LEU A N 1
ATOM 692 C CA . LEU A 1 88 ? -0.733 2.992 6.703 1.00 92.38 88 LEU A CA 1
ATOM 693 C C . LEU A 1 88 ? -1.358 3.293 8.065 1.00 92.38 88 LEU A C 1
ATOM 695 O O . LEU A 1 88 ? -0.997 2.681 9.065 1.00 92.38 88 LEU A O 1
ATOM 699 N N . ILE A 1 89 ? -2.291 4.229 8.109 1.00 92.19 89 ILE A N 1
ATOM 700 C CA . ILE A 1 89 ? -2.990 4.662 9.313 1.00 92.19 89 ILE A CA 1
ATOM 701 C C . ILE A 1 89 ? -4.431 4.175 9.214 1.00 92.19 89 ILE A C 1
ATOM 703 O O . ILE A 1 89 ? -5.105 4.419 8.214 1.00 92.19 89 ILE A O 1
ATOM 707 N N . THR A 1 90 ? -4.915 3.496 10.250 1.00 91.50 90 THR A N 1
ATOM 708 C CA . THR A 1 90 ? -6.306 3.036 10.343 1.00 91.50 90 THR A CA 1
ATOM 709 C C . THR A 1 90 ? -6.971 3.636 11.571 1.00 91.50 90 THR A C 1
ATOM 711 O O . THR A 1 90 ? -6.415 3.521 12.663 1.00 91.50 90 THR A O 1
ATOM 714 N N . GLY A 1 91 ? -8.153 4.232 11.411 1.00 89.44 91 GLY A N 1
ATOM 715 C CA . GLY A 1 91 ? -8.958 4.757 12.513 1.00 89.44 91 GLY A CA 1
ATOM 716 C C . GLY A 1 91 ? -10.097 3.815 12.896 1.00 89.44 91 GLY A C 1
ATOM 717 O O . GLY A 1 91 ? -10.940 3.468 12.063 1.00 89.44 91 GLY A O 1
ATOM 718 N N . ALA A 1 92 ? -10.124 3.408 14.162 1.00 87.69 92 ALA A N 1
ATOM 719 C CA . ALA A 1 92 ? -11.127 2.511 14.724 1.00 87.69 92 ALA A CA 1
ATOM 720 C C . ALA A 1 92 ? -12.252 3.269 15.444 1.00 87.69 92 ALA A C 1
ATOM 722 O O . ALA A 1 92 ? -12.073 4.389 15.919 1.00 87.69 92 ALA A O 1
ATOM 723 N N . SER A 1 93 ? -13.413 2.630 15.606 1.00 84.69 93 SER A N 1
ATOM 724 C CA . SER A 1 93 ? -14.549 3.195 16.353 1.00 84.69 93 SER A CA 1
ATOM 725 C C . SER A 1 93 ? -14.258 3.516 17.821 1.00 84.69 93 SER A C 1
ATOM 727 O O . SER A 1 93 ? -14.998 4.282 18.427 1.00 84.69 93 SER A O 1
ATOM 729 N N . SER A 1 94 ? -13.214 2.919 18.399 1.00 82.88 94 SER A N 1
ATOM 730 C CA . SER A 1 94 ? -12.761 3.161 19.772 1.00 82.88 94 SER A CA 1
ATOM 731 C C . SER A 1 94 ? -12.027 4.495 19.957 1.00 82.88 94 SER A C 1
ATOM 733 O O . SER A 1 94 ? -11.673 4.835 21.086 1.00 82.88 94 SER A O 1
ATOM 735 N N . GLY A 1 95 ? -11.778 5.248 18.878 1.00 80.94 95 GLY A N 1
ATOM 736 C CA . GLY A 1 95 ? -10.919 6.435 18.913 1.00 80.94 95 GLY A CA 1
ATOM 737 C C . GLY A 1 95 ? -9.426 6.101 18.834 1.00 80.94 95 GLY A C 1
ATOM 738 O O . GLY A 1 95 ? -8.586 6.956 19.098 1.00 80.94 95 GLY A O 1
ATOM 739 N N . GLU A 1 96 ? -9.079 4.859 18.490 1.00 86.06 96 GLU A N 1
ATOM 740 C CA . GLU A 1 96 ? -7.696 4.419 18.306 1.00 86.06 96 GLU A CA 1
ATOM 741 C C . GLU A 1 96 ? -7.244 4.588 16.858 1.00 86.06 96 GLU A C 1
ATOM 743 O O . GLU A 1 96 ? -7.944 4.198 15.917 1.00 86.06 96 GLU A O 1
ATOM 748 N N . PHE A 1 97 ? -6.034 5.113 16.686 1.00 89.75 97 PHE A N 1
ATOM 749 C CA . PHE A 1 97 ? -5.302 5.069 15.429 1.00 89.75 97 PHE A CA 1
ATOM 750 C C . PHE A 1 97 ? -4.235 3.994 15.500 1.00 89.75 97 PHE A C 1
ATOM 752 O O . PHE A 1 97 ? -3.389 4.011 16.387 1.00 89.75 97 PHE A O 1
ATOM 759 N N . THR A 1 98 ? -4.232 3.087 14.533 1.00 91.75 98 THR A N 1
ATOM 760 C CA . THR A 1 98 ? -3.157 2.105 14.392 1.00 91.75 98 THR A CA 1
ATOM 761 C C . THR A 1 98 ? -2.318 2.426 13.177 1.00 91.75 98 THR A C 1
ATOM 763 O O . THR A 1 98 ? -2.839 2.633 12.082 1.00 91.75 98 THR A O 1
ATOM 766 N N . LEU A 1 99 ? -1.008 2.467 13.399 1.00 92.81 99 LEU A N 1
ATOM 767 C CA . LEU A 1 99 ? -0.000 2.651 12.375 1.00 92.81 99 LEU A CA 1
ATOM 768 C C . LEU A 1 99 ? 0.552 1.280 11.989 1.00 92.81 99 LEU A C 1
ATOM 770 O O . LEU A 1 99 ? 1.047 0.517 12.825 1.00 92.81 99 LEU A O 1
ATOM 774 N N . TRP A 1 100 ? 0.491 1.002 10.696 1.00 94.44 100 TRP A N 1
ATOM 775 C CA . TRP A 1 100 ? 1.041 -0.181 10.064 1.00 94.44 100 TRP A CA 1
ATOM 776 C C . TRP A 1 100 ? 2.184 0.215 9.140 1.00 94.44 100 TRP A C 1
ATOM 778 O O . TRP A 1 100 ? 2.167 1.282 8.528 1.00 94.44 100 TRP A O 1
ATOM 788 N N . ASN A 1 101 ? 3.155 -0.675 8.991 1.00 93.88 101 ASN A N 1
ATOM 789 C CA . ASN A 1 101 ? 4.222 -0.513 8.015 1.00 93.88 101 ASN A CA 1
ATOM 790 C C . ASN A 1 101 ? 3.665 -0.549 6.577 1.00 93.88 101 ASN A C 1
ATOM 792 O O . ASN A 1 101 ? 2.900 -1.456 6.251 1.00 93.88 101 ASN A O 1
ATOM 796 N N . GLY A 1 102 ? 4.077 0.386 5.718 1.00 91.06 102 GLY A N 1
ATOM 797 C CA . GLY A 1 102 ? 3.559 0.525 4.350 1.00 91.06 102 GLY A CA 1
ATOM 798 C C . GLY A 1 102 ? 3.945 -0.596 3.375 1.00 91.06 102 GLY A C 1
ATOM 799 O O . GLY A 1 102 ? 3.230 -0.811 2.404 1.00 91.06 102 GLY A O 1
ATOM 800 N N . LEU A 1 103 ? 5.027 -1.341 3.639 1.00 91.88 103 LEU A N 1
ATOM 801 C CA . LEU A 1 103 ? 5.510 -2.414 2.752 1.00 91.88 103 LEU A CA 1
ATOM 802 C C . LEU A 1 103 ? 5.084 -3.805 3.238 1.00 91.88 103 LEU A C 1
ATOM 804 O O . LEU A 1 103 ? 4.596 -4.644 2.479 1.00 91.88 103 LEU A O 1
ATOM 808 N N . ALA A 1 104 ? 5.281 -4.061 4.534 1.00 91.69 104 ALA A N 1
ATOM 809 C CA . ALA A 1 104 ? 5.094 -5.384 5.128 1.00 91.69 104 ALA A CA 1
ATOM 810 C C . ALA A 1 104 ? 3.800 -5.523 5.949 1.00 91.69 104 ALA A C 1
ATOM 812 O O . ALA A 1 104 ? 3.507 -6.613 6.446 1.00 91.69 104 ALA A O 1
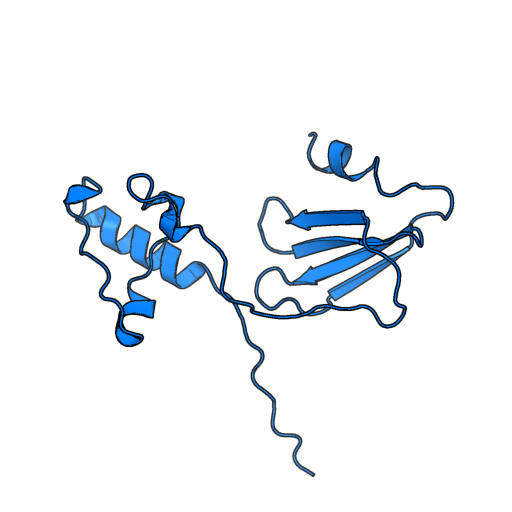ATOM 813 N N . PHE A 1 105 ? 3.036 -4.437 6.139 1.00 92.12 105 PHE A N 1
ATOM 814 C CA . PHE A 1 105 ? 1.798 -4.412 6.936 1.00 92.12 105 PHE A CA 1
ATOM 815 C C . PHE A 1 105 ? 1.973 -4.992 8.351 1.00 92.12 105 PHE A C 1
ATOM 817 O O . PHE A 1 105 ? 1.100 -5.675 8.902 1.00 92.12 105 PHE A O 1
ATOM 824 N N . ASN A 1 106 ? 3.151 -4.754 8.929 1.00 91.38 106 ASN A N 1
ATOM 825 C CA . ASN A 1 106 ? 3.457 -5.072 10.315 1.00 91.38 106 ASN A CA 1
ATOM 826 C C . ASN A 1 106 ? 2.865 -3.998 11.225 1.00 91.38 106 ASN A C 1
ATOM 828 O O . ASN A 1 106 ? 2.849 -2.824 10.866 1.00 91.38 106 ASN A O 1
ATOM 832 N N . PHE A 1 107 ? 2.421 -4.404 12.410 1.00 93.06 107 PHE A N 1
ATOM 833 C CA . PHE A 1 107 ? 2.049 -3.469 13.464 1.00 93.06 107 PHE A CA 1
ATOM 834 C C . PHE A 1 107 ? 3.272 -2.637 13.877 1.00 93.06 107 PHE A C 1
ATOM 836 O O . PHE A 1 107 ? 4.306 -3.224 14.204 1.00 93.06 107 PHE A O 1
ATOM 843 N N . GLU A 1 108 ? 3.155 -1.307 13.868 1.00 92.69 108 GLU A N 1
ATOM 844 C CA . GLU A 1 108 ? 4.176 -0.411 14.425 1.00 92.69 108 GLU A CA 1
ATOM 845 C C . GLU A 1 108 ? 3.750 0.093 15.802 1.00 92.69 108 GLU A C 1
ATOM 847 O O . GLU A 1 108 ? 4.432 -0.159 16.793 1.00 92.69 108 GLU A O 1
ATOM 852 N N . THR A 1 109 ? 2.615 0.789 15.876 1.00 92.06 109 THR A N 1
ATOM 853 C CA . THR A 1 109 ? 2.109 1.344 17.134 1.00 92.06 109 THR A CA 1
ATOM 854 C C . THR A 1 109 ? 0.617 1.667 17.057 1.00 92.06 109 THR A C 1
ATOM 856 O O . THR A 1 109 ? 0.053 1.793 15.968 1.00 92.06 109 THR A O 1
ATOM 859 N N . THR A 1 110 ? -0.005 1.845 18.221 1.00 91.19 110 THR A N 1
ATOM 860 C CA . THR A 1 110 ? -1.366 2.369 18.365 1.00 91.19 110 THR A CA 1
ATOM 861 C C . THR A 1 110 ? -1.332 3.643 19.195 1.00 91.19 110 THR A C 1
ATOM 863 O O . THR A 1 110 ? -0.651 3.715 20.215 1.00 91.19 110 THR A O 1
ATOM 866 N N . LEU A 1 111 ? -2.095 4.637 18.760 1.00 87.62 111 LEU A N 1
ATOM 867 C CA . LEU A 1 111 ? -2.291 5.911 19.429 1.00 87.62 111 LEU A CA 1
ATOM 868 C C . LEU A 1 111 ? -3.750 6.009 19.872 1.00 87.62 111 LEU A C 1
ATOM 870 O O . LEU A 1 111 ? -4.660 5.820 19.065 1.00 87.62 111 LEU A O 1
ATOM 874 N N . GLN A 1 112 ? -3.970 6.320 21.146 1.00 84.00 112 GLN A N 1
ATOM 875 C CA . GLN A 1 112 ? -5.302 6.612 21.661 1.00 84.00 112 GLN A CA 1
ATOM 876 C C . GLN A 1 112 ? -5.601 8.095 21.451 1.00 84.00 112 GLN A C 1
ATOM 878 O O . GLN A 1 112 ? -4.893 8.948 21.984 1.00 84.00 112 GLN A O 1
ATOM 883 N N . ILE A 1 113 ? -6.668 8.403 20.721 1.00 76.88 113 ILE A N 1
ATOM 884 C CA . ILE A 1 113 ? -7.212 9.757 20.630 1.00 76.88 113 ILE A CA 1
ATOM 885 C C . ILE A 1 113 ? -8.457 9.816 21.518 1.00 76.88 113 ILE A C 1
ATOM 887 O O . ILE A 1 113 ? -9.142 8.812 21.732 1.00 76.88 113 ILE A O 1
ATOM 891 N N . ASN A 1 114 ? -8.690 10.977 22.136 1.00 67.94 114 ASN A N 1
ATOM 892 C CA . ASN A 1 114 ? -9.746 11.179 23.127 1.00 67.94 114 ASN A CA 1
ATOM 893 C C . ASN A 1 114 ? -11.095 10.596 22.664 1.00 67.94 114 ASN A C 1
ATOM 895 O O . ASN A 1 114 ? -11.504 10.776 21.521 1.00 67.94 114 ASN A O 1
ATOM 899 N N . LYS A 1 115 ? -11.820 9.946 23.584 1.00 60.50 115 LYS A N 1
ATOM 900 C CA . LYS A 1 115 ? -13.049 9.167 23.313 1.00 60.50 115 LYS A CA 1
ATOM 901 C C . LYS A 1 115 ? -14.191 9.958 22.654 1.00 60.50 115 LYS A C 1
ATOM 903 O O . LYS A 1 115 ? -15.104 9.361 22.097 1.00 60.50 115 LYS A O 1
ATOM 908 N N . ASN A 1 116 ? -14.135 11.289 22.707 1.00 58.31 116 ASN A N 1
ATOM 909 C CA . ASN A 1 116 ? -15.122 12.175 22.086 1.00 58.31 116 ASN A CA 1
ATOM 910 C C . ASN A 1 116 ? -14.849 12.442 20.595 1.00 58.31 116 ASN A C 1
ATOM 912 O O . ASN A 1 116 ? -15.687 13.037 19.919 1.00 58.31 116 ASN A O 1
ATOM 916 N N . PHE A 1 117 ? -13.701 12.012 20.062 1.00 55.47 117 PHE A N 1
ATOM 917 C CA . PHE A 1 117 ? -13.359 12.208 18.658 1.00 55.47 117 PHE A CA 1
ATOM 918 C C . PHE A 1 117 ? -13.996 11.127 17.787 1.00 55.47 117 PHE A C 1
ATOM 920 O O . PHE A 1 117 ? -13.645 9.950 17.846 1.00 55.47 117 PHE A O 1
ATOM 927 N N . LYS A 1 118 ? -14.908 11.542 16.905 1.00 56.34 118 LYS A N 1
ATOM 928 C CA . LYS A 1 118 ? -15.382 10.689 15.814 1.00 56.34 118 LYS A CA 1
ATOM 929 C C . LYS A 1 118 ? -14.330 10.696 14.703 1.00 56.34 118 LYS A C 1
ATOM 931 O O . LYS A 1 118 ? -14.167 11.697 14.010 1.00 56.34 118 LYS A O 1
ATOM 936 N N . CYS A 1 119 ? -13.656 9.563 14.494 1.00 54.41 119 CYS A N 1
ATOM 937 C CA . CYS A 1 119 ? -12.551 9.385 13.537 1.00 54.41 119 CYS A CA 1
ATOM 938 C C . CYS A 1 119 ? -12.861 9.744 12.067 1.00 54.41 119 CYS A C 1
ATOM 940 O O . CYS A 1 119 ? -11.942 9.765 11.255 1.00 54.41 119 CYS A O 1
ATOM 942 N N . LYS A 1 120 ? -14.118 10.050 11.706 1.00 50.28 120 LYS A N 1
ATOM 943 C CA . LYS A 1 120 ? -14.498 10.525 10.364 1.00 50.28 120 LYS A CA 1
ATOM 944 C C . LYS A 1 120 ? -13.886 11.886 9.992 1.00 50.28 120 LYS A C 1
ATOM 946 O O . LYS A 1 120 ? -13.675 12.117 8.811 1.00 50.28 120 LYS A O 1
ATOM 951 N N . ILE A 1 121 ? -13.636 12.774 10.960 1.00 49.62 121 ILE A N 1
ATOM 952 C CA . ILE A 1 121 ? -13.357 14.201 10.686 1.00 49.62 121 ILE A CA 1
ATOM 953 C C . ILE A 1 121 ? -11.853 14.490 10.497 1.00 49.62 121 ILE A C 1
ATOM 955 O O . ILE A 1 121 ? -11.485 15.283 9.640 1.00 49.62 121 ILE A O 1
ATOM 959 N N . LEU A 1 122 ? -10.966 13.782 11.203 1.00 53.09 122 LEU A N 1
ATOM 960 C CA . LEU A 1 122 ? -9.518 14.067 11.195 1.00 53.09 122 LEU A CA 1
ATOM 961 C C . LEU A 1 122 ? -8.772 13.661 9.908 1.00 53.09 122 LEU A C 1
ATOM 963 O O . LEU A 1 122 ? -7.682 14.167 9.655 1.00 53.09 122 LEU A O 1
ATOM 967 N N . PHE A 1 123 ? -9.325 12.766 9.083 1.00 51.59 123 PHE A N 1
ATOM 968 C CA . PHE A 1 123 ? -8.631 12.302 7.869 1.00 51.59 123 PHE A CA 1
ATOM 969 C C . PHE A 1 123 ? -8.616 13.341 6.738 1.00 51.59 123 PHE A C 1
ATOM 971 O O . PHE A 1 123 ? -7.746 13.267 5.876 1.00 51.59 123 PHE A O 1
ATOM 978 N N . ILE A 1 124 ? -9.536 14.311 6.752 1.00 48.38 124 ILE A N 1
ATOM 979 C CA . ILE A 1 124 ? -9.574 15.400 5.763 1.00 48.38 124 ILE A CA 1
ATOM 980 C C . ILE A 1 124 ? -8.572 16.503 6.139 1.00 48.38 124 ILE A C 1
ATOM 982 O O . ILE A 1 124 ? -7.921 17.057 5.261 1.00 48.38 124 ILE A O 1
ATOM 986 N N . GLU A 1 125 ? -8.378 16.778 7.433 1.00 49.25 125 GLU A N 1
ATOM 987 C CA . GLU A 1 125 ? -7.472 17.845 7.882 1.00 49.25 125 GLU A CA 1
ATOM 988 C C . GLU A 1 125 ? -5.986 17.457 7.806 1.00 49.25 125 GLU A C 1
ATOM 990 O O . GLU A 1 125 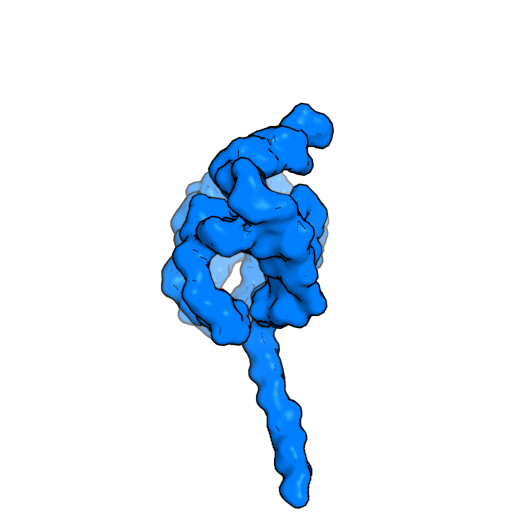? -5.162 18.296 7.460 1.00 49.25 125 GLU A O 1
ATOM 995 N N . TYR A 1 126 ? -5.616 16.189 8.041 1.00 48.34 126 TYR A N 1
ATOM 996 C CA . TYR A 1 126 ? -4.201 15.761 8.010 1.00 48.34 126 TYR A CA 1
ATOM 997 C C . TYR A 1 126 ? -3.582 15.698 6.597 1.00 48.34 126 TYR A C 1
ATOM 999 O O . TYR A 1 126 ? -2.367 15.575 6.463 1.00 48.34 126 TYR A O 1
ATOM 1007 N N . LEU A 1 127 ? -4.409 15.749 5.547 1.00 49.53 127 LEU A N 1
ATOM 1008 C CA . LEU A 1 127 ? -3.992 15.843 4.140 1.00 49.53 127 LEU A CA 1
ATOM 1009 C C . LEU A 1 127 ? -4.263 17.237 3.539 1.00 49.53 127 LEU A C 1
ATOM 1011 O O . LEU A 1 127 ? -3.991 17.449 2.361 1.00 49.53 127 LEU A O 1
ATOM 1015 N N . GLY A 1 128 ? -4.835 18.159 4.323 1.00 44.84 128 GLY A N 1
ATOM 1016 C CA . GLY A 1 128 ? -5.315 19.471 3.882 1.00 44.84 128 GLY A CA 1
ATOM 1017 C C . GLY A 1 128 ? -4.333 20.634 4.065 1.00 44.84 128 GLY A C 1
ATOM 1018 O O . GLY A 1 128 ? -4.771 21.782 4.030 1.00 44.84 128 GLY A O 1
ATOM 1019 N N . THR A 1 129 ? -3.041 20.363 4.263 1.00 40.53 129 THR A N 1
ATOM 1020 C CA . THR A 1 129 ? -1.965 21.374 4.279 1.00 40.53 129 THR A CA 1
ATOM 1021 C C . THR A 1 129 ? -0.838 20.979 3.349 1.00 40.53 129 THR A C 1
ATOM 1023 O O . THR A 1 129 ? -0.365 19.827 3.503 1.00 40.53 129 THR A O 1
#

Foldseek 3Di:
DPPPPPDFFWADCVLQCVLVVVVVVPDPDLVSDDDQDPDPVSPSNHHDCVSPVVDNVVVDPPDDRDDAADPDDFDWDDWDADPVQQWIWTQGLQQKIWIAGSIRRHTDDIDHDDRPDDPPPVVCVVVVD

Radius of gyrati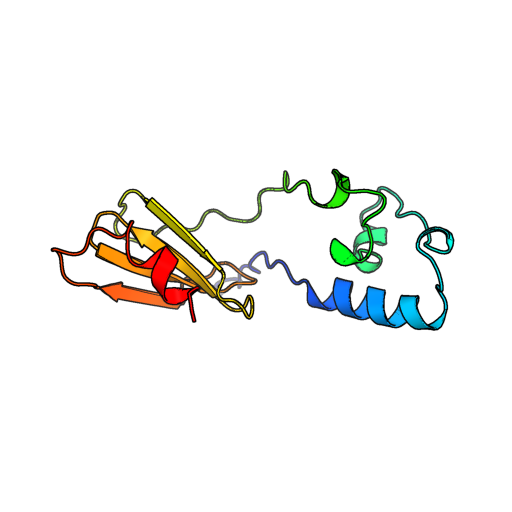on: 19.07 Å; chains: 1; bounding box: 33×47×51 Å

Secondary structure (DSSP, 8-state):
------PPP----HHHHHHHHHHHTT-SSGGGSPPPPSSGGGGGG---GGG-TT-GGGG---S-------SS---EEEEEE-TTSSEEEEEETTSEEEEEETTT--EEEEEEPPTT--TTSHHHHTT--

pLDDT: mean 82.53, std 14.52, range [38.91, 94.88]

Organism: NCBI:txid392030

Sequence (129 aa):
MLRTAMARKTVDYNPSIIRHLENSICQRNLIDGRSLQPDVLYILHLIPPHALLSNPVDCVMTKFIRSASNKVRCPIFCVCLTPNGRRLITGASSGEFTLWNGLAFNFETTLQINKNFKCKILFIEYLGT